Protein AF-A0A645J099-F1 (afdb_monomer_lite)

Foldseek 3Di:
DVCVVVVDDPVNLVVVQVVLCVPLVDGDDPVQCVQVDDPVSVVVVSCVVNVVPD

Organism: NCBI:txid1076179

InterPro domains:
  IPR009081 Phosphopantetheine binding ACP domain [PF00550] (6-46)
  IPR009081 Phosphopantetheine binding ACP domain [PS50075] (1-50)
  IPR036736 ACP-like superfamily [G3DSA:1.10.1200.10] (1-53)
  IPR036736 ACP-like superfamily [SSF47336] (4-52)

Radius of gyration: 11.25 Å; chains: 1; bounding box: 24×17×32 Å

Structure (mmCIF, N/CA/C/O backbone):
data_AF-A0A645J099-F1
#
_entry.id   AF-A0A645J099-F1
#
loop_
_atom_site.group_PDB
_atom_site.id
_atom_site.type_symbol
_atom_site.label_atom_id
_atom_site.label_alt_id
_atom_site.label_comp_id
_atom_site.label_asym_id
_atom_site.label_entity_id
_atom_site.label_seq_id
_atom_site.pdbx_PDB_ins_code
_atom_site.Cartn_x
_atom_site.Cartn_y
_atom_site.Cartn_z
_atom_site.occupancy
_atom_site.B_iso_or_equiv
_atom_site.auth_seq_id
_atom_site.auth_comp_id
_atom_site.auth_asym_id
_atom_site.auth_atom_id
_atom_site.pdbx_PDB_model_num
ATOM 1 N N . MET A 1 1 ? 10.315 -7.639 -5.775 1.00 57.44 1 MET A N 1
ATOM 2 C CA . MET A 1 1 ? 9.386 -7.318 -4.660 1.00 57.44 1 MET A CA 1
ATOM 3 C C . MET A 1 1 ? 7.960 -7.467 -5.188 1.00 57.44 1 MET A C 1
ATOM 5 O O . MET A 1 1 ? 7.837 -7.636 -6.389 1.00 57.44 1 MET A O 1
ATOM 9 N N . LEU A 1 2 ? 6.907 -7.458 -4.358 1.00 60.25 2 LEU A N 1
ATOM 10 C CA . LEU A 1 2 ? 5.519 -7.777 -4.767 1.00 60.25 2 LEU A CA 1
ATOM 11 C C . LEU A 1 2 ? 5.077 -7.117 -6.084 1.00 60.25 2 LEU A C 1
ATOM 13 O O . LEU A 1 2 ? 4.502 -7.795 -6.925 1.00 60.25 2 LEU A O 1
ATOM 17 N N . MET A 1 3 ? 5.406 -5.838 -6.278 1.00 64.00 3 MET A N 1
ATOM 18 C CA . MET A 1 3 ? 5.082 -5.098 -7.504 1.00 64.00 3 MET A CA 1
ATOM 19 C C . MET A 1 3 ? 5.813 -5.648 -8.738 1.00 64.00 3 MET A C 1
ATOM 21 O O . MET A 1 3 ? 5.182 -5.879 -9.759 1.00 64.00 3 MET A O 1
ATOM 25 N N . ASP A 1 4 ? 7.106 -5.971 -8.623 1.00 63.53 4 ASP A N 1
ATOM 26 C CA . ASP A 1 4 ? 7.885 -6.591 -9.711 1.00 63.53 4 ASP A CA 1
ATOM 27 C C . ASP A 1 4 ? 7.444 -8.037 -9.993 1.00 63.53 4 ASP A C 1
ATOM 29 O O . ASP A 1 4 ? 7.630 -8.553 -11.089 1.00 63.53 4 ASP A O 1
ATOM 33 N N . THR A 1 5 ? 6.910 -8.732 -8.982 1.00 66.00 5 THR A N 1
ATOM 34 C CA . THR A 1 5 ? 6.393 -10.102 -9.124 1.00 66.00 5 THR A CA 1
ATOM 35 C C . THR A 1 5 ? 5.046 -10.129 -9.843 1.00 66.00 5 THR A C 1
ATOM 37 O O . THR A 1 5 ? 4.716 -11.137 -10.463 1.00 66.00 5 THR A O 1
ATOM 40 N N . LEU A 1 6 ? 4.277 -9.045 -9.748 1.00 65.19 6 LEU A N 1
ATOM 41 C CA . LEU A 1 6 ? 2.946 -8.920 -10.335 1.00 65.19 6 LEU A CA 1
ATOM 42 C C . LEU A 1 6 ? 2.918 -8.056 -11.606 1.00 65.19 6 LEU A C 1
ATOM 44 O O . LEU A 1 6 ? 1.848 -7.925 -12.185 1.00 65.19 6 LEU A O 1
ATOM 48 N N . ASP A 1 7 ? 4.067 -7.516 -12.033 1.00 72.56 7 ASP A N 1
ATOM 49 C CA . ASP A 1 7 ? 4.227 -6.635 -13.206 1.00 72.56 7 ASP A CA 1
ATOM 50 C C . ASP A 1 7 ? 3.206 -5.485 -13.239 1.00 72.56 7 ASP A C 1
ATOM 52 O O . ASP A 1 7 ? 2.645 -5.153 -14.278 1.00 72.56 7 ASP A O 1
ATOM 56 N N . LEU A 1 8 ? 2.925 -4.917 -12.061 1.00 77.50 8 LEU A N 1
ATOM 57 C CA . LEU A 1 8 ? 1.876 -3.914 -11.896 1.00 77.50 8 LEU A CA 1
ATOM 58 C C . LEU A 1 8 ? 2.360 -2.560 -12.397 1.00 77.50 8 LEU A C 1
ATOM 60 O O . LEU A 1 8 ? 3.377 -2.037 -11.924 1.00 77.50 8 LEU A O 1
ATOM 64 N N . ASP A 1 9 ? 1.601 -1.972 -13.312 1.00 79.44 9 ASP A N 1
ATOM 65 C CA . ASP A 1 9 ? 1.861 -0.630 -13.797 1.00 79.44 9 ASP A CA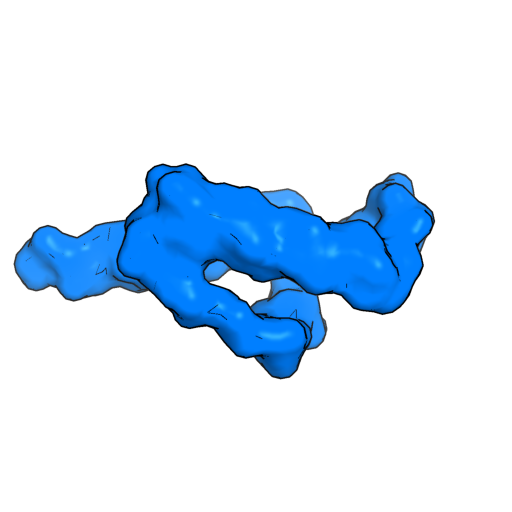 1
ATOM 66 C C . ASP A 1 9 ? 1.180 0.444 -12.922 1.00 79.44 9 ASP A C 1
ATOM 68 O O . ASP A 1 9 ? 0.539 0.188 -11.895 1.00 79.44 9 ASP A O 1
ATOM 72 N N . SER A 1 10 ? 1.361 1.713 -13.296 1.00 79.88 10 SER A N 1
ATOM 73 C CA . SER A 1 10 ? 0.755 2.826 -12.561 1.00 79.88 10 SER A CA 1
ATOM 74 C C . SER A 1 10 ? -0.777 2.853 -12.623 1.00 79.88 10 SER A C 1
ATOM 76 O O . SER A 1 10 ? -1.385 3.467 -11.749 1.00 79.88 10 SER A O 1
ATOM 78 N N . LEU A 1 11 ? -1.395 2.250 -13.644 1.00 85.62 11 LEU A N 1
ATOM 79 C CA . LEU A 1 11 ? -2.849 2.157 -13.797 1.00 85.62 11 LEU A CA 1
ATOM 80 C C . LEU A 1 11 ? -3.412 1.021 -12.940 1.00 85.62 11 LEU A C 1
ATOM 82 O O . LEU A 1 11 ? -4.414 1.233 -12.259 1.00 85.62 11 LEU A O 1
ATOM 86 N N . ASP A 1 12 ? -2.715 -0.111 -12.851 1.00 85.19 12 ASP A N 1
ATOM 87 C CA . ASP A 1 12 ? -3.101 -1.220 -11.971 1.00 85.19 12 ASP A CA 1
ATOM 88 C C . ASP A 1 12 ? -3.148 -0.786 -10.498 1.00 85.19 12 ASP A C 1
ATOM 90 O O . ASP A 1 12 ? -4.028 -1.181 -9.731 1.00 85.19 12 ASP A O 1
ATOM 94 N N . LEU A 1 13 ? -2.224 0.090 -10.088 1.00 81.75 13 LEU A N 1
ATOM 95 C CA . LEU A 1 13 ? -2.238 0.711 -8.761 1.00 81.75 13 LEU A CA 1
ATOM 96 C C . LEU A 1 13 ? -3.497 1.551 -8.512 1.00 81.75 13 LEU A C 1
ATOM 98 O O . LEU A 1 13 ? -4.031 1.529 -7.402 1.00 81.75 13 LEU A O 1
ATOM 102 N N . VAL A 1 14 ? -3.975 2.282 -9.521 1.00 85.00 14 VAL A N 1
ATOM 103 C CA . VAL A 1 14 ? -5.210 3.074 -9.421 1.00 85.00 14 VAL A CA 1
ATOM 104 C C . VAL A 1 14 ? -6.410 2.148 -9.256 1.00 85.00 14 VAL A C 1
ATOM 106 O O . VAL A 1 14 ? -7.214 2.357 -8.346 1.00 85.00 14 VAL A O 1
ATOM 109 N N . ASP A 1 15 ? -6.486 1.090 -10.060 1.00 87.69 15 ASP A N 1
ATOM 110 C CA . ASP A 1 15 ? -7.576 0.118 -9.987 1.00 87.69 15 ASP A CA 1
ATOM 111 C C . ASP A 1 15 ? -7.587 -0.626 -8.643 1.00 87.69 15 ASP A C 1
ATOM 113 O O . ASP A 1 15 ? -8.642 -0.789 -8.026 1.00 87.69 15 ASP A O 1
ATOM 117 N N . MET A 1 16 ? -6.420 -1.002 -8.110 1.00 86.12 16 MET A N 1
ATOM 118 C CA . MET A 1 16 ? -6.313 -1.613 -6.780 1.00 86.12 16 MET A CA 1
ATOM 119 C C . MET A 1 16 ? -6.799 -0.687 -5.660 1.00 86.12 16 MET A C 1
ATOM 121 O O . MET A 1 16 ? -7.499 -1.146 -4.755 1.00 86.12 16 MET A O 1
ATOM 125 N N . VAL A 1 17 ? -6.458 0.607 -5.701 1.00 85.06 17 VAL A N 1
ATOM 126 C CA . VAL A 1 17 ? -6.941 1.590 -4.713 1.00 85.06 17 VAL A CA 1
ATOM 127 C C . VAL A 1 17 ? -8.468 1.654 -4.727 1.00 85.06 17 VAL A C 1
ATOM 129 O O . VAL A 1 17 ? -9.088 1.584 -3.665 1.00 85.06 17 VAL A O 1
ATOM 132 N N . VAL A 1 18 ? -9.067 1.723 -5.920 1.00 89.38 18 VAL A N 1
ATOM 133 C CA . VAL A 1 18 ? -10.526 1.768 -6.097 1.00 89.38 18 VAL A CA 1
ATOM 134 C C . VAL A 1 18 ? -11.185 0.483 -5.591 1.00 89.38 18 VAL A C 1
ATOM 136 O O . VAL A 1 18 ? -12.199 0.537 -4.895 1.00 89.38 18 VAL A O 1
ATOM 139 N N . LEU A 1 19 ? -10.602 -0.684 -5.883 1.00 89.50 19 LEU A N 1
ATOM 140 C CA . LEU A 1 19 ? -11.111 -1.971 -5.406 1.00 89.50 19 LEU A CA 1
ATOM 141 C C . LEU A 1 19 ? -11.065 -2.086 -3.880 1.00 89.50 19 LEU A C 1
ATOM 143 O O . LEU A 1 19 ? -12.001 -2.617 -3.284 1.00 89.50 19 LEU A O 1
ATOM 147 N N . ILE A 1 20 ? -10.004 -1.606 -3.231 1.00 88.44 20 ILE A N 1
ATOM 148 C CA . ILE A 1 20 ? -9.898 -1.628 -1.766 1.00 88.44 20 ILE A CA 1
ATOM 149 C C . ILE A 1 20 ? -10.940 -0.698 -1.144 1.00 88.44 20 ILE A C 1
ATOM 151 O O . ILE A 1 20 ? -11.632 -1.098 -0.210 1.00 88.44 20 ILE A O 1
ATOM 155 N N . GLU A 1 21 ? -11.110 0.503 -1.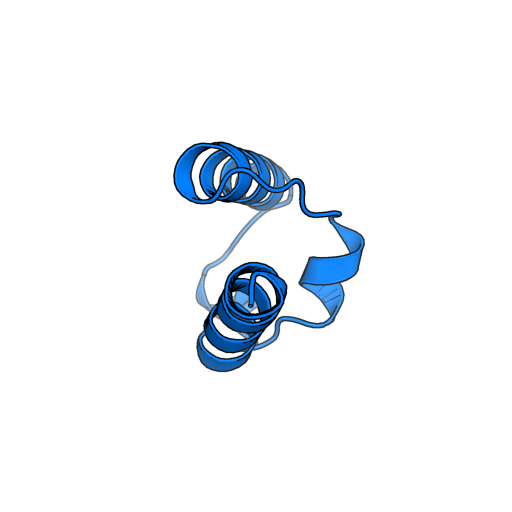692 1.00 89.69 21 GLU A N 1
ATOM 156 C CA . GLU A 1 21 ? -12.129 1.446 -1.228 1.00 89.69 21 GLU A CA 1
ATOM 157 C C . GLU A 1 21 ? -13.542 0.864 -1.365 1.00 89.69 21 GLU A C 1
ATOM 159 O O . GLU A 1 21 ? -14.324 0.911 -0.415 1.00 89.69 21 GLU A O 1
ATOM 164 N N . HIS A 1 22 ? -13.842 0.227 -2.499 1.00 91.31 22 HIS A N 1
ATOM 165 C CA . HIS A 1 22 ? -15.129 -0.422 -2.735 1.00 91.31 22 HIS A CA 1
ATOM 166 C C . HIS A 1 22 ? -15.385 -1.619 -1.799 1.00 91.31 22 HIS A C 1
ATOM 168 O O . HIS A 1 22 ? -16.507 -1.801 -1.332 1.00 91.31 22 HIS A O 1
ATOM 174 N N . ASN A 1 23 ? -14.371 -2.449 -1.522 1.00 89.75 23 ASN A N 1
ATOM 175 C CA . ASN A 1 23 ? -14.543 -3.667 -0.720 1.00 89.75 23 ASN A CA 1
ATOM 176 C C . ASN A 1 23 ? -14.480 -3.429 0.796 1.00 89.75 23 ASN A C 1
ATOM 178 O O . ASN A 1 23 ? -15.149 -4.140 1.544 1.00 89.75 23 ASN A O 1
ATOM 182 N N . PHE A 1 24 ? -13.681 -2.465 1.258 1.00 88.31 24 PHE A N 1
ATOM 183 C CA . PHE A 1 24 ? -13.411 -2.261 2.685 1.00 88.31 24 PHE A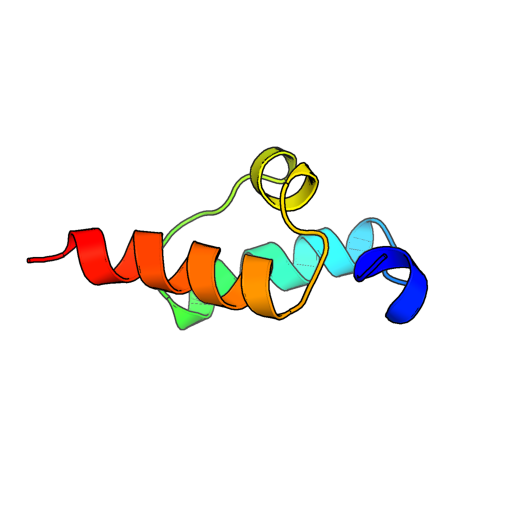 CA 1
ATOM 184 C C . PHE A 1 24 ? -13.925 -0.924 3.232 1.00 88.31 24 PHE A C 1
ATOM 186 O O . PHE A 1 24 ? -13.926 -0.724 4.444 1.00 88.31 24 PHE A O 1
ATOM 193 N N . GLY A 1 25 ? -14.383 -0.009 2.373 1.00 86.81 25 GLY A N 1
ATOM 194 C CA . GLY A 1 25 ? -15.010 1.243 2.799 1.00 86.81 25 GLY A CA 1
ATOM 195 C C . GLY A 1 25 ? -14.044 2.278 3.380 1.00 86.81 25 GLY A C 1
ATOM 196 O O . GLY A 1 25 ? -14.487 3.200 4.063 1.00 86.81 25 GLY A O 1
ATOM 197 N N . PHE A 1 26 ? -12.737 2.149 3.125 1.00 85.88 26 PHE A N 1
ATOM 198 C CA . PHE A 1 26 ? -11.742 3.160 3.481 1.00 85.88 26 PHE A CA 1
ATOM 199 C C . PHE A 1 26 ? -10.858 3.527 2.289 1.00 85.88 26 PHE A C 1
ATOM 201 O O . PHE A 1 26 ? -10.468 2.678 1.489 1.00 85.88 26 PHE A O 1
ATOM 208 N N . THR A 1 27 ? -10.497 4.805 2.202 1.00 84.44 27 THR A N 1
ATOM 209 C CA . THR A 1 27 ? -9.621 5.309 1.145 1.00 84.44 27 THR A CA 1
ATOM 210 C C . THR A 1 27 ? -8.153 5.088 1.504 1.00 84.44 27 THR A C 1
ATOM 212 O O . THR A 1 27 ? -7.706 5.376 2.619 1.00 84.44 27 THR A O 1
ATOM 215 N N . VAL A 1 28 ? -7.380 4.634 0.522 1.00 84.44 28 VAL A N 1
ATOM 216 C CA . VAL A 1 28 ? -5.935 4.402 0.619 1.00 84.44 28 VAL A CA 1
ATOM 217 C C . VAL A 1 28 ? -5.182 5.424 -0.226 1.00 84.44 28 VAL A C 1
ATOM 219 O O . VAL A 1 28 ? -5.668 5.825 -1.281 1.00 84.44 28 VAL A O 1
ATOM 222 N N . LYS A 1 29 ? -3.986 5.854 0.191 1.00 83.44 29 LYS A N 1
ATOM 223 C CA . LYS A 1 29 ? -3.150 6.749 -0.625 1.00 83.44 29 LYS A CA 1
ATOM 224 C C . LYS A 1 29 ? -2.057 5.955 -1.327 1.00 83.44 29 LYS A C 1
ATOM 226 O O . LYS A 1 29 ? -1.477 5.055 -0.738 1.00 83.44 29 LYS A O 1
ATOM 231 N N . ALA A 1 30 ? -1.679 6.366 -2.539 1.00 75.19 30 ALA A N 1
ATOM 232 C CA . ALA A 1 30 ? -0.588 5.737 -3.296 1.00 75.19 30 ALA A CA 1
ATOM 233 C C . ALA A 1 30 ? 0.733 5.646 -2.503 1.00 75.19 30 ALA A C 1
ATOM 235 O O . ALA A 1 30 ? 1.466 4.670 -2.615 1.00 75.19 30 ALA A O 1
ATOM 236 N N . LYS A 1 31 ? 1.013 6.627 -1.633 1.00 80.62 31 LYS A N 1
ATOM 237 C CA . LYS A 1 31 ? 2.180 6.597 -0.736 1.00 80.62 31 LYS A CA 1
ATOM 238 C C . LYS A 1 31 ? 2.159 5.431 0.263 1.00 80.62 31 LYS A C 1
ATOM 240 O O . LYS A 1 31 ? 3.223 4.986 0.668 1.00 80.62 31 LYS A O 1
ATOM 245 N N . ASP A 1 32 ? 0.976 4.950 0.644 1.00 80.06 32 ASP A N 1
ATOM 246 C CA . ASP A 1 32 ? 0.817 3.853 1.601 1.00 80.06 32 ASP A CA 1
ATOM 247 C C . ASP A 1 32 ? 1.222 2.513 0.952 1.00 80.06 32 ASP A C 1
ATOM 249 O O . ASP A 1 32 ? 1.670 1.601 1.637 1.00 80.06 32 ASP A O 1
ATOM 253 N N . PHE A 1 33 ? 1.167 2.418 -0.385 1.00 77.50 33 PHE A N 1
ATOM 254 C CA . PHE A 1 33 ? 1.635 1.248 -1.139 1.00 77.50 33 PHE A CA 1
ATOM 255 C C . PHE A 1 33 ? 3.156 1.161 -1.240 1.00 77.50 33 PHE A C 1
ATOM 257 O O . PHE A 1 33 ? 3.681 0.073 -1.454 1.00 77.50 33 PHE A O 1
ATOM 264 N N . ALA A 1 34 ? 3.883 2.269 -1.059 1.00 79.38 34 ALA A N 1
ATOM 265 C CA . ALA A 1 34 ? 5.346 2.256 -1.100 1.00 79.38 34 ALA A CA 1
ATOM 266 C C . ALA A 1 34 ? 5.955 1.386 0.018 1.00 79.38 34 ALA A C 1
ATOM 268 O O . ALA A 1 34 ? 7.070 0.877 -0.118 1.00 79.38 34 ALA A O 1
ATOM 269 N N . GLU A 1 35 ? 5.217 1.200 1.116 1.00 77.94 35 GLU A N 1
ATOM 270 C CA . GLU A 1 35 ? 5.612 0.354 2.244 1.00 77.94 35 GLU A CA 1
ATOM 271 C C . GLU A 1 35 ? 5.195 -1.119 2.060 1.00 77.94 35 GLU A C 1
ATOM 273 O O . GLU A 1 35 ? 5.710 -1.990 2.759 1.00 77.94 35 GLU A O 1
ATOM 278 N N . ILE A 1 36 ? 4.334 -1.425 1.081 1.00 83.38 36 ILE A N 1
ATOM 279 C CA . ILE A 1 36 ? 3.797 -2.766 0.821 1.00 83.38 36 ILE A CA 1
ATOM 280 C C . ILE A 1 36 ? 4.709 -3.503 -0.168 1.00 83.38 36 ILE A C 1
ATOM 282 O O . ILE A 1 36 ? 4.666 -3.275 -1.377 1.00 83.38 36 ILE A O 1
ATOM 286 N N . LYS A 1 37 ? 5.554 -4.410 0.337 1.00 82.06 37 LYS A N 1
ATOM 287 C CA . LYS A 1 37 ? 6.561 -5.129 -0.470 1.00 82.06 37 LYS A CA 1
ATOM 288 C C . LYS A 1 37 ? 6.250 -6.604 -0.668 1.00 82.06 37 LYS A C 1
ATOM 290 O O . LYS A 1 37 ? 6.890 -7.239 -1.511 1.00 82.06 37 LYS A O 1
ATOM 295 N N . THR A 1 38 ? 5.307 -7.147 0.095 1.00 84.38 38 THR A N 1
ATOM 296 C CA . THR A 1 38 ? 4.869 -8.545 0.084 1.00 84.38 38 THR A CA 1
ATOM 297 C C . THR A 1 38 ? 3.353 -8.641 0.270 1.00 84.38 38 THR A C 1
ATOM 299 O O . THR A 1 38 ? 2.714 -7.714 0.767 1.00 84.38 38 THR A O 1
ATOM 302 N N . PHE A 1 39 ? 2.761 -9.787 -0.086 1.00 82.88 39 PHE A N 1
ATOM 303 C CA . PHE A 1 39 ? 1.340 -10.046 0.180 1.00 82.88 39 PHE A CA 1
ATOM 304 C C . PHE A 1 39 ? 1.014 -9.994 1.675 1.00 82.88 39 PHE A C 1
ATOM 306 O O . PHE A 1 39 ? -0.095 -9.621 2.049 1.00 82.88 39 PHE A O 1
ATOM 313 N N . MET A 1 40 ? 1.981 -10.345 2.528 1.00 86.00 40 MET A N 1
ATOM 314 C CA . MET A 1 40 ? 1.820 -10.249 3.974 1.00 86.00 40 MET A CA 1
ATOM 315 C C . MET A 1 40 ? 1.713 -8.789 4.420 1.00 86.00 40 MET A C 1
ATOM 317 O O . MET A 1 40 ? 0.820 -8.475 5.201 1.00 86.00 40 MET A O 1
ATOM 321 N N . ASP A 1 41 ? 2.549 -7.896 3.879 1.00 87.50 41 ASP A N 1
ATOM 322 C CA . ASP A 1 41 ? 2.474 -6.457 4.175 1.00 87.50 41 ASP A CA 1
ATOM 323 C C . ASP A 1 4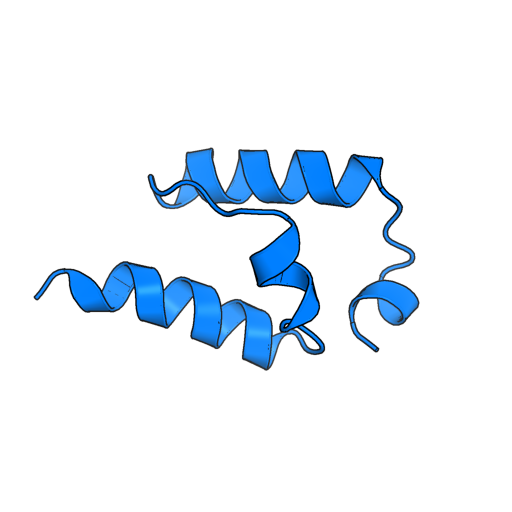1 ? 1.116 -5.890 3.748 1.00 87.50 41 ASP A C 1
ATOM 325 O O . ASP A 1 41 ? 0.499 -5.126 4.485 1.00 87.50 41 ASP A O 1
ATOM 329 N N . PHE A 1 42 ? 0.612 -6.321 2.585 1.00 86.31 42 PHE A N 1
ATOM 330 C CA . PHE A 1 42 ? -0.702 -5.916 2.091 1.00 86.31 42 PHE A CA 1
ATOM 331 C C . PHE A 1 42 ? -1.822 -6.381 3.027 1.00 86.31 42 PHE A C 1
ATOM 333 O O . PHE A 1 42 ? -2.661 -5.585 3.444 1.00 86.31 42 PHE A O 1
ATOM 340 N N . TYR A 1 43 ? -1.812 -7.659 3.411 1.00 87.69 43 TYR A N 1
ATOM 341 C CA . TYR A 1 43 ? -2.799 -8.211 4.334 1.00 87.69 43 TYR A CA 1
ATOM 342 C C . TYR A 1 43 ? -2.769 -7.502 5.694 1.00 87.69 43 TYR A C 1
ATOM 344 O O . TYR A 1 43 ? -3.811 -7.090 6.201 1.00 87.69 43 TYR A O 1
ATOM 352 N N . GLN A 1 44 ? -1.580 -7.316 6.273 1.00 90.00 44 GLN A N 1
ATOM 353 C CA . GLN A 1 44 ? -1.408 -6.619 7.548 1.00 90.00 44 GLN A CA 1
ATOM 354 C C . GLN A 1 44 ? -1.871 -5.165 7.468 1.00 90.00 44 GLN A C 1
ATOM 356 O O . GLN A 1 44 ? -2.518 -4.679 8.397 1.00 90.00 44 GLN A O 1
ATOM 361 N N . PHE A 1 45 ? -1.594 -4.487 6.354 1.00 88.38 45 PHE A N 1
ATOM 362 C CA . PHE A 1 45 ? -2.051 -3.129 6.109 1.00 88.38 45 PHE A CA 1
ATOM 363 C C . PHE A 1 45 ? -3.581 -3.040 6.136 1.00 88.38 45 PHE A C 1
ATOM 365 O O . PHE A 1 45 ? -4.126 -2.262 6.922 1.00 88.38 45 PHE A O 1
ATOM 372 N N . ILE A 1 46 ? -4.280 -3.871 5.354 1.00 87.88 46 ILE A N 1
ATOM 373 C CA . ILE A 1 46 ? -5.751 -3.901 5.343 1.00 87.88 46 ILE A CA 1
ATOM 374 C C . ILE A 1 46 ? -6.285 -4.239 6.738 1.00 87.88 46 ILE A C 1
ATOM 376 O O . ILE A 1 46 ? -7.143 -3.529 7.259 1.00 87.88 46 ILE A O 1
ATOM 380 N N . ASN A 1 47 ? -5.729 -5.267 7.383 1.00 88.56 47 ASN A N 1
ATOM 381 C CA . ASN A 1 47 ? -6.162 -5.688 8.709 1.00 88.56 47 ASN A CA 1
ATOM 382 C C . ASN A 1 47 ? -5.995 -4.572 9.754 1.00 88.56 47 ASN A C 1
ATOM 384 O O . ASN A 1 47 ? -6.894 -4.349 10.551 1.00 88.56 47 ASN A O 1
ATOM 388 N N . SER A 1 48 ? -4.904 -3.800 9.707 1.00 88.69 48 SER A N 1
ATOM 389 C CA . SER A 1 48 ? -4.680 -2.668 10.620 1.00 88.69 48 SER A CA 1
ATOM 390 C C . SER A 1 48 ? -5.722 -1.552 10.477 1.00 88.69 48 SER A C 1
ATOM 392 O O . SER A 1 48 ? -6.065 -0.887 11.454 1.00 88.69 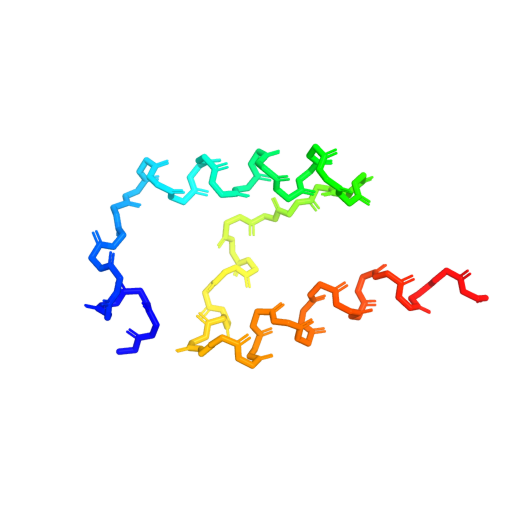48 SER A O 1
ATOM 394 N N . ARG A 1 49 ? -6.244 -1.349 9.261 1.00 85.25 49 ARG A N 1
ATOM 395 C CA . ARG A 1 49 ? -7.290 -0.360 8.970 1.00 85.25 49 ARG A CA 1
ATOM 396 C C . ARG A 1 49 ? -8.667 -0.851 9.405 1.00 85.25 49 ARG A C 1
ATOM 398 O O . ARG A 1 49 ? -9.468 -0.042 9.859 1.00 85.25 49 ARG A O 1
ATOM 405 N N . MET A 1 50 ? -8.909 -2.157 9.317 1.00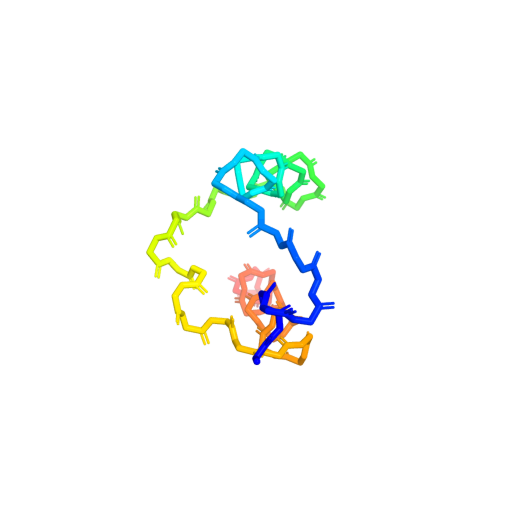 83.50 50 MET A N 1
ATOM 406 C CA . MET A 1 50 ? -10.160 -2.787 9.745 1.00 83.50 50 MET A CA 1
ATOM 407 C C . MET A 1 50 ? -10.241 -2.945 11.273 1.00 83.50 50 MET A C 1
ATOM 409 O O . MET A 1 50 ? -11.256 -2.590 11.874 1.00 83.50 50 MET A O 1
ATOM 413 N N . ASP A 1 51 ? -9.162 -3.403 11.916 1.00 74.69 51 ASP A N 1
ATOM 414 C CA . ASP A 1 51 ? -9.091 -3.678 13.362 1.00 74.69 51 ASP A CA 1
ATOM 415 C C . ASP A 1 51 ? -9.071 -2.412 14.233 1.00 74.69 51 ASP A C 1
ATOM 417 O O . ASP A 1 51 ? -9.352 -2.485 15.429 1.00 74.69 51 ASP A O 1
ATOM 421 N N . GLY A 1 52 ? -8.826 -1.234 13.648 1.00 58.53 52 GLY A N 1
ATOM 422 C CA . GLY A 1 52 ? -9.039 0.061 14.307 1.00 58.53 52 GLY A CA 1
ATOM 423 C C . GLY A 1 52 ? -10.511 0.382 14.626 1.00 58.53 52 GLY A C 1
ATOM 424 O O . GLY A 1 52 ? -10.790 1.467 15.128 1.00 58.53 52 GLY A O 1
ATOM 425 N N . SER A 1 53 ? -11.440 -0.539 14.338 1.00 52.50 53 SER A N 1
ATOM 426 C CA . SER A 1 53 ? -12.890 -0.410 14.556 1.00 52.50 53 SER A CA 1
ATOM 427 C C . SER A 1 53 ? -13.407 -1.144 15.808 1.00 52.50 53 SER A C 1
ATOM 429 O O . SER A 1 53 ? -14.570 -1.554 15.832 1.00 52.50 53 SER A O 1
ATOM 431 N N . LYS A 1 54 ? -12.571 -1.340 16.838 1.00 43.41 54 LYS A N 1
ATOM 432 C CA . LYS A 1 54 ? -13.027 -1.769 18.174 1.00 43.41 54 LYS A CA 1
ATOM 433 C C . LYS A 1 54 ? -13.078 -0.615 19.162 1.00 43.41 54 LYS A C 1
ATOM 435 O O . LYS A 1 54 ? -12.083 0.135 19.237 1.00 43.41 54 LYS A O 1
#

Sequence (54 aa):
MLMDTLDLDSLDLVDMVVLIEHNFGFTVKAKDFAEIKTFMDFYQFINSRMDGSK

Secondary structure (DSSP, 8-state):
-HHHHHT--HHHHHHHHHHHHHHHS----HHHHTT--SHHHHHHHHHHHHHTT-

pLDDT: mean 80.11, std 10.67, range [43.41, 91.31]